Protein AF-A0A377WQY3-F1 (afdb_monomer_lite)

InterPro domains:
  IPR007260 Putative N-acetylmannosamine-6-phosphate epimerase [PF04131] (5-53)
  IPR007260 Putative N-acetylmannosamine-6-phosphate epimerase [PTHR36204] (5-55)
  IPR011060 Ribulose-phosphate binding barrel [SSF51366] (6-52)
  IPR013785 Aldolase-type TIM barrel [G3DSA:3.20.20.70] (2-57)

pLDDT: mean 90.14, std 15.89, range [44.66, 98.75]

Structure (mmCIF, N/CA/C/O backbone):
data_AF-A0A377WQY3-F1
#
_entry.id   AF-A0A377WQY3-F1
#
loop_
_atom_site.group_PDB
_atom_site.id
_atom_site.type_symbol
_atom_site.label_atom_id
_atom_site.label_alt_id
_atom_site.label_comp_id
_atom_site.label_asym_id
_atom_site.label_entity_id
_atom_site.label_seq_id
_atom_site.pdbx_PDB_ins_code
_atom_site.Cartn_x
_atom_site.Cartn_y
_atom_site.Cartn_z
_atom_site.occupancy
_atom_site.B_iso_or_equiv
_atom_site.auth_seq_id
_atom_site.auth_comp_id
_atom_site.auth_asym_id
_atom_site.auth_atom_id
_atom_site.pdbx_PDB_model_num
ATOM 1 N N . MET A 1 1 ? 8.483 -6.187 -31.559 1.00 44.66 1 MET A N 1
ATOM 2 C CA . MET A 1 1 ? 8.617 -4.788 -32.015 1.00 44.66 1 MET A CA 1
ATOM 3 C C . MET A 1 1 ? 8.646 -3.893 -30.784 1.00 44.66 1 MET A C 1
ATOM 5 O O . MET A 1 1 ? 7.691 -3.990 -30.023 1.00 44.66 1 MET A O 1
ATOM 9 N N . PRO A 1 2 ? 9.695 -3.100 -30.500 1.00 49.66 2 PRO A N 1
ATOM 10 C CA . PRO A 1 2 ? 9.597 -2.077 -29.470 1.00 49.66 2 PRO A CA 1
ATOM 11 C C . PRO A 1 2 ? 8.975 -0.820 -30.093 1.00 49.66 2 PRO A C 1
ATOM 13 O O . PRO A 1 2 ? 9.571 -0.194 -30.969 1.00 49.66 2 PRO A O 1
ATOM 16 N N . GLU A 1 3 ? 7.763 -0.481 -29.664 1.00 57.28 3 GLU A N 1
ATOM 17 C CA . GLU A 1 3 ? 7.106 0.795 -29.962 1.00 57.28 3 GLU A CA 1
ATOM 18 C C . GLU A 1 3 ? 7.963 1.945 -29.397 1.00 57.28 3 GLU A C 1
ATOM 20 O O . GLU A 1 3 ? 8.271 1.990 -28.203 1.00 57.28 3 GLU A O 1
ATOM 25 N N . ARG A 1 4 ? 8.400 2.864 -30.264 1.00 61.41 4 ARG A N 1
ATOM 26 C CA . ARG A 1 4 ? 9.168 4.061 -29.894 1.00 61.41 4 ARG A CA 1
ATOM 27 C C . ARG A 1 4 ? 8.190 5.193 -29.570 1.00 61.41 4 ARG A C 1
ATOM 29 O O . ARG A 1 4 ? 7.691 5.828 -30.491 1.00 61.41 4 ARG A O 1
ATOM 36 N N . GLY A 1 5 ? 7.940 5.466 -28.286 1.00 62.75 5 GLY A N 1
ATOM 37 C CA . GLY A 1 5 ? 7.166 6.657 -27.899 1.00 62.75 5 GLY A CA 1
ATOM 38 C C . GLY A 1 5 ? 6.759 6.820 -26.430 1.00 62.75 5 GLY A C 1
ATOM 39 O O . GLY A 1 5 ? 6.296 7.898 -26.073 1.00 62.75 5 GLY A O 1
ATOM 40 N N . GLY A 1 6 ? 6.926 5.808 -25.568 1.00 77.44 6 GLY A N 1
ATOM 41 C CA . GLY A 1 6 ? 6.487 5.862 -24.163 1.00 77.44 6 GLY A CA 1
ATOM 42 C C . GLY A 1 6 ? 7.617 5.725 -23.138 1.00 77.44 6 GLY A C 1
ATOM 43 O O . GLY A 1 6 ? 8.575 4.979 -23.345 1.00 77.44 6 GLY A O 1
ATOM 44 N N . CYS A 1 7 ? 7.491 6.418 -22.003 1.00 90.69 7 CYS A N 1
ATOM 45 C CA . CYS A 1 7 ? 8.349 6.208 -20.834 1.00 90.69 7 CYS A CA 1
ATOM 46 C C . CYS A 1 7 ? 7.933 4.933 -20.081 1.00 90.69 7 CYS A C 1
ATOM 48 O O . CYS A 1 7 ? 6.744 4.655 -19.938 1.00 90.69 7 CYS A O 1
ATOM 50 N N . ARG A 1 8 ? 8.896 4.184 -19.522 1.00 94.31 8 ARG A N 1
ATOM 51 C CA . ARG A 1 8 ? 8.597 3.139 -18.524 1.00 94.31 8 ARG A CA 1
ATOM 52 C C . ARG A 1 8 ? 8.262 3.813 -17.199 1.00 94.31 8 ARG A C 1
ATOM 54 O O . ARG A 1 8 ? 9.161 4.250 -16.487 1.00 94.31 8 ARG A O 1
ATOM 61 N N . VAL A 1 9 ? 6.973 3.931 -16.906 1.00 96.81 9 VAL A N 1
ATOM 62 C CA . VAL A 1 9 ? 6.485 4.634 -15.715 1.00 96.81 9 VAL A CA 1
ATOM 63 C C . VAL A 1 9 ? 6.453 3.688 -14.518 1.00 96.81 9 VAL A C 1
ATOM 65 O O . VAL A 1 9 ? 5.859 2.617 -14.595 1.00 96.81 9 VAL A O 1
ATOM 68 N N . ILE A 1 10 ? 7.051 4.101 -13.400 1.00 98.19 10 ILE A N 1
ATOM 69 C CA . ILE A 1 10 ? 6.807 3.496 -12.086 1.00 98.19 10 ILE A CA 1
ATOM 70 C C . ILE A 1 10 ? 5.803 4.389 -11.364 1.00 98.19 10 ILE A C 1
ATOM 72 O O . ILE A 1 10 ? 6.062 5.575 -11.165 1.00 98.19 10 ILE A O 1
ATOM 76 N N . ALA A 1 11 ? 4.650 3.838 -11.000 1.00 98.38 11 ALA A N 1
ATOM 77 C CA . ALA A 1 11 ? 3.650 4.564 -10.237 1.00 98.38 11 ALA A CA 1
ATOM 78 C C . ALA A 1 11 ? 3.998 4.517 -8.742 1.00 98.38 11 ALA A C 1
ATOM 80 O O . ALA A 1 11 ? 4.162 3.441 -8.171 1.00 98.38 11 ALA A O 1
ATOM 81 N N . GLU A 1 12 ? 4.102 5.673 -8.091 1.00 98.69 12 GLU A N 1
ATOM 82 C CA . GLU A 1 12 ? 4.476 5.770 -6.679 1.00 98.69 12 GLU A CA 1
ATOM 83 C C . GLU A 1 12 ? 3.601 6.788 -5.942 1.00 98.69 12 GLU A C 1
ATOM 85 O O . GLU A 1 12 ? 3.283 7.861 -6.455 1.00 98.69 12 GLU A O 1
ATOM 90 N N . GLY A 1 13 ? 3.251 6.453 -4.698 1.00 97.69 13 GLY A N 1
ATOM 91 C CA . GLY A 1 13 ? 2.604 7.367 -3.763 1.00 97.69 13 GLY A CA 1
ATOM 92 C C . GLY A 1 13 ? 1.102 7.132 -3.609 1.00 97.69 13 GLY A C 1
ATOM 93 O O . GLY A 1 13 ? 0.336 7.162 -4.564 1.00 97.69 13 GLY A O 1
ATOM 94 N N . ARG A 1 14 ? 0.668 6.956 -2.353 1.00 97.25 14 ARG A N 1
ATOM 95 C CA . ARG A 1 14 ? -0.746 6.831 -1.932 1.00 97.25 14 ARG A CA 1
ATOM 96 C C . ARG A 1 14 ? -1.529 5.642 -2.520 1.00 97.25 14 ARG A C 1
ATOM 98 O O . ARG A 1 14 ? -2.750 5.603 -2.390 1.00 97.25 14 ARG A O 1
ATOM 105 N N . TYR A 1 15 ? -0.852 4.640 -3.076 1.00 98.25 15 TYR A N 1
ATOM 106 C CA . TYR A 1 15 ? -1.430 3.322 -3.367 1.00 98.25 15 TYR A CA 1
ATOM 107 C C . TYR A 1 15 ? -1.619 2.531 -2.067 1.00 98.25 15 TYR A C 1
ATOM 109 O O . TYR A 1 15 ? -0.842 1.639 -1.742 1.00 98.25 15 TYR A O 1
ATOM 117 N N . ASN A 1 16 ? -2.623 2.914 -1.279 1.00 98.31 16 ASN A N 1
ATOM 118 C CA . ASN A 1 16 ? -2.838 2.394 0.071 1.00 98.31 16 ASN A CA 1
ATOM 119 C C . ASN A 1 16 ? -3.613 1.066 0.110 1.00 98.31 16 ASN A C 1
ATOM 121 O O . ASN A 1 16 ? -3.791 0.492 1.180 1.00 98.31 16 ASN A O 1
ATOM 125 N N . THR A 1 17 ? -4.080 0.576 -1.040 1.00 98.31 17 THR A N 1
ATOM 126 C CA . THR A 1 17 ? -4.796 -0.699 -1.171 1.00 98.31 17 THR A CA 1
ATOM 127 C C . THR A 1 17 ? -4.305 -1.485 -2.392 1.00 98.31 17 THR A C 1
ATOM 129 O O . THR A 1 17 ? -3.897 -0.876 -3.390 1.00 98.31 17 THR A O 1
ATOM 132 N N . PRO A 1 18 ? -4.408 -2.828 -2.384 1.00 98.44 18 PRO A N 1
ATOM 133 C CA . PRO A 1 18 ? -4.071 -3.645 -3.551 1.00 98.44 18 PRO A CA 1
ATOM 134 C C . PRO A 1 18 ? -4.876 -3.277 -4.806 1.00 98.44 18 PRO A C 1
ATOM 136 O O . PRO A 1 18 ? -4.334 -3.277 -5.908 1.00 98.44 18 PRO A O 1
ATOM 139 N N . ALA A 1 19 ? -6.153 -2.905 -4.651 1.00 98.69 19 ALA A N 1
ATOM 140 C CA . ALA A 1 19 ? -7.014 -2.510 -5.766 1.00 98.69 19 ALA A CA 1
ATOM 141 C C . ALA A 1 19 ? -6.508 -1.245 -6.482 1.00 98.69 19 ALA A C 1
ATOM 143 O O . ALA A 1 19 ? -6.524 -1.194 -7.711 1.00 98.69 19 AL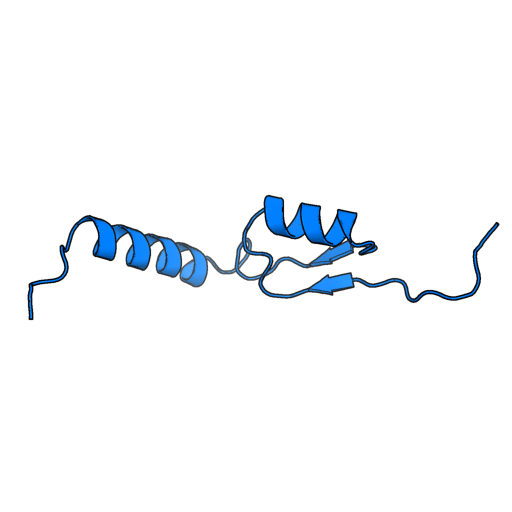A A O 1
ATOM 144 N N . GLN A 1 20 ? -5.998 -0.258 -5.733 1.00 98.62 20 GLN A N 1
ATOM 145 C CA . GLN A 1 20 ? -5.385 0.944 -6.307 1.00 98.62 20 GLN A CA 1
ATOM 146 C C . GLN A 1 20 ? -4.084 0.619 -7.056 1.00 98.62 20 GLN A C 1
ATOM 148 O O . GLN A 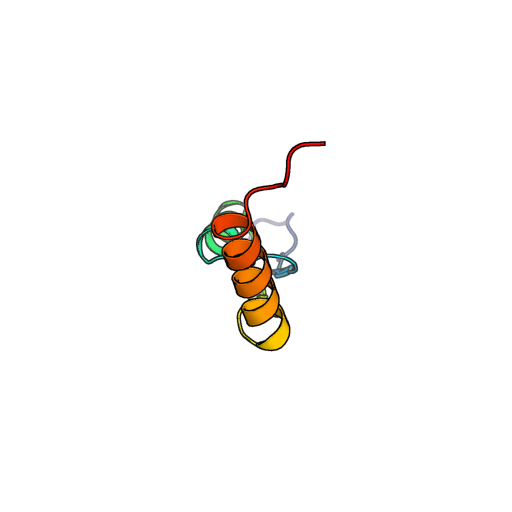1 20 ? -3.850 1.164 -8.131 1.00 98.62 20 GLN A O 1
ATOM 153 N N . ALA A 1 21 ? -3.243 -0.274 -6.520 1.00 98.56 21 ALA A N 1
ATOM 154 C CA . ALA A 1 21 ? -2.029 -0.709 -7.214 1.00 98.56 21 ALA A CA 1
ATOM 155 C C . ALA A 1 21 ? -2.363 -1.470 -8.511 1.00 98.56 21 ALA A C 1
ATOM 157 O O . ALA A 1 21 ? -1.760 -1.223 -9.553 1.00 98.56 21 ALA A O 1
ATOM 158 N N . ALA A 1 22 ? -3.379 -2.338 -8.481 1.00 98.69 22 ALA A N 1
ATOM 159 C CA . ALA A 1 22 ? -3.868 -3.028 -9.672 1.00 98.69 22 ALA A CA 1
ATOM 160 C C . ALA A 1 22 ? -4.422 -2.052 -10.724 1.00 98.69 22 ALA A C 1
ATOM 162 O O . ALA A 1 22 ? -4.246 -2.276 -11.919 1.00 98.69 22 ALA A O 1
ATOM 163 N N . GLU A 1 23 ? -5.057 -0.960 -10.293 1.00 98.62 23 GLU A N 1
ATOM 164 C CA . GLU A 1 23 ? -5.513 0.092 -11.203 1.00 98.62 23 GLU A CA 1
ATOM 165 C C . GLU A 1 23 ? -4.345 0.812 -11.878 1.00 98.62 23 GLU A C 1
ATOM 167 O O . GLU A 1 23 ? -4.363 0.982 -13.091 1.00 98.62 23 GLU A O 1
ATOM 172 N N . ALA A 1 24 ? -3.278 1.141 -11.145 1.00 98.31 24 ALA A N 1
ATOM 173 C CA . ALA A 1 24 ? -2.084 1.727 -11.755 1.00 98.31 24 ALA A CA 1
ATOM 174 C C . ALA A 1 24 ? -1.467 0.821 -12.831 1.00 98.31 24 ALA A C 1
ATOM 176 O O . ALA A 1 24 ? -1.074 1.310 -13.891 1.00 98.31 24 ALA A O 1
ATOM 177 N N . MET A 1 25 ? -1.438 -0.495 -12.595 1.00 98.25 25 MET A N 1
ATOM 178 C CA . MET A 1 25 ? -1.001 -1.463 -13.606 1.00 98.25 25 MET A CA 1
ATOM 179 C C . MET A 1 25 ? -1.909 -1.438 -14.845 1.00 98.25 25 MET A C 1
ATOM 181 O O . MET A 1 25 ? -1.406 -1.407 -15.966 1.00 98.25 25 MET A O 1
ATOM 185 N N . ARG A 1 26 ? -3.240 -1.394 -14.667 1.00 98.00 26 ARG A N 1
ATOM 186 C CA . ARG A 1 26 ? -4.203 -1.280 -15.783 1.00 98.00 26 ARG A CA 1
ATOM 187 C C . ARG A 1 26 ? -4.052 0.026 -16.567 1.00 98.00 26 ARG A C 1
ATOM 189 O O . ARG A 1 26 ? -4.212 0.012 -17.782 1.00 98.00 26 ARG A O 1
ATOM 196 N N . CYS A 1 27 ? -3.674 1.116 -15.903 1.00 96.88 27 CYS A N 1
ATOM 197 C CA . CYS A 1 27 ? -3.375 2.408 -16.527 1.00 96.88 27 CYS A CA 1
ATOM 198 C C . CYS A 1 27 ? -2.023 2.454 -17.267 1.00 96.88 27 CYS A C 1
ATOM 200 O O . CYS A 1 27 ? -1.660 3.502 -17.799 1.00 96.88 27 CYS A O 1
ATOM 202 N N . GLY A 1 28 ? -1.268 1.350 -17.305 1.00 96.12 28 GLY A N 1
ATOM 203 C CA . GLY A 1 28 ? -0.022 1.242 -18.066 1.00 96.12 28 GLY A CA 1
ATOM 204 C C . GLY A 1 28 ? 1.254 1.488 -17.260 1.00 96.12 28 GLY A C 1
ATOM 205 O O . GLY A 1 28 ? 2.316 1.680 -17.855 1.00 96.12 28 GLY A O 1
ATOM 206 N N . ALA A 1 29 ? 1.191 1.477 -15.923 1.00 97.50 29 ALA A N 1
ATOM 207 C CA . ALA A 1 29 ? 2.404 1.471 -15.114 1.00 97.50 29 ALA A CA 1
ATOM 208 C C . ALA A 1 29 ? 3.224 0.198 -15.386 1.00 97.50 29 ALA A C 1
ATOM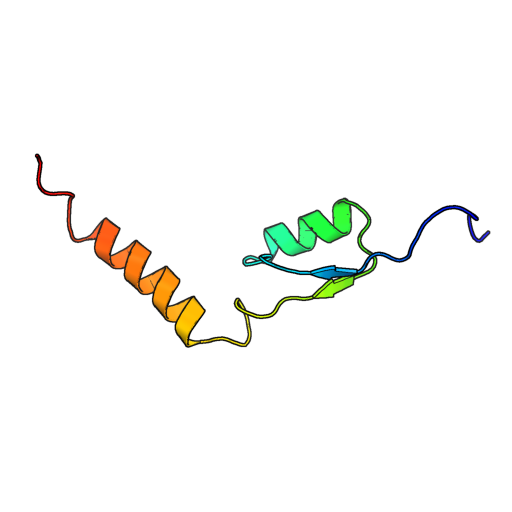 210 O O . ALA A 1 29 ? 2.696 -0.910 -15.455 1.00 97.50 29 ALA A O 1
ATOM 211 N N . TRP A 1 30 ? 4.540 0.361 -15.506 1.00 97.25 30 TRP A N 1
ATOM 212 C CA . TRP A 1 30 ? 5.480 -0.752 -15.616 1.00 97.25 30 TRP A CA 1
ATOM 213 C C . TRP A 1 30 ? 5.655 -1.470 -14.272 1.00 97.25 30 TRP A C 1
ATOM 215 O O . TRP A 1 30 ? 5.784 -2.691 -14.231 1.00 97.25 30 TRP A O 1
ATOM 225 N N . ALA A 1 31 ? 5.632 -0.709 -13.176 1.00 98.25 31 ALA A N 1
ATOM 226 C CA . ALA A 1 31 ? 5.641 -1.211 -11.807 1.00 98.25 31 ALA A CA 1
ATOM 227 C C . ALA A 1 31 ? 4.938 -0.218 -10.868 1.00 98.25 31 ALA A C 1
ATOM 229 O O . ALA A 1 31 ? 4.717 0.941 -11.231 1.00 98.25 31 ALA A O 1
ATOM 230 N N . VAL A 1 32 ? 4.625 -0.659 -9.647 1.00 98.75 32 VAL A N 1
ATOM 231 C CA . VAL A 1 32 ? 4.026 0.179 -8.598 1.00 98.75 32 VAL A CA 1
ATOM 232 C C . VAL A 1 32 ? 4.850 0.072 -7.319 1.00 98.75 32 VAL A C 1
ATOM 234 O O . VAL A 1 32 ? 5.058 -1.026 -6.808 1.00 98.75 32 VAL A O 1
ATOM 237 N N . THR A 1 33 ? 5.279 1.210 -6.779 1.00 98.75 33 THR A N 1
ATOM 238 C CA . THR A 1 33 ? 5.978 1.296 -5.491 1.00 98.75 33 THR A CA 1
ATOM 239 C C . THR A 1 33 ? 4.982 1.631 -4.383 1.00 98.75 33 THR A C 1
ATOM 241 O O . THR A 1 33 ? 4.298 2.658 -4.426 1.00 98.75 33 THR A O 1
ATOM 244 N N . VAL A 1 34 ? 4.919 0.781 -3.354 1.00 98.75 34 VAL A N 1
ATOM 245 C CA . VAL A 1 34 ? 4.044 0.961 -2.186 1.00 98.75 34 VAL A CA 1
ATOM 246 C C . VAL A 1 34 ? 4.888 1.042 -0.916 1.00 98.75 34 VAL A C 1
ATOM 248 O O . VAL A 1 34 ? 5.611 0.109 -0.584 1.00 98.75 34 VAL A O 1
ATOM 251 N N . GLY A 1 35 ? 4.784 2.169 -0.205 1.00 98.50 35 GLY A N 1
ATOM 252 C CA . GLY A 1 35 ? 5.490 2.420 1.057 1.00 98.50 35 GLY A CA 1
ATOM 253 C C . GLY A 1 35 ? 4.562 2.341 2.267 1.00 98.50 35 GLY A C 1
ATOM 254 O O . GLY A 1 35 ? 4.416 1.288 2.877 1.00 98.50 35 GLY A O 1
ATOM 255 N N . SER A 1 36 ? 3.909 3.461 2.607 1.00 98.25 36 SER A N 1
ATOM 256 C CA . SER A 1 36 ? 3.165 3.639 3.868 1.00 98.25 36 SER A CA 1
ATOM 257 C C . SER A 1 36 ? 2.183 2.519 4.224 1.00 98.25 36 SER A C 1
ATOM 259 O O . SER A 1 36 ? 2.059 2.190 5.395 1.00 98.25 36 SER A O 1
ATOM 261 N N . ALA A 1 37 ? 1.509 1.921 3.241 1.00 98.12 37 ALA A N 1
ATOM 262 C CA . ALA A 1 37 ? 0.555 0.837 3.477 1.00 98.12 37 ALA A CA 1
ATOM 263 C C . ALA A 1 37 ? 1.194 -0.547 3.711 1.00 98.12 37 ALA A C 1
ATOM 265 O O . ALA A 1 37 ? 0.467 -1.511 3.930 1.00 98.12 37 ALA A O 1
ATOM 266 N N . ILE A 1 38 ? 2.528 -0.653 3.675 1.00 98.38 38 ILE A N 1
ATOM 267 C CA . ILE A 1 38 ? 3.286 -1.888 3.936 1.00 98.38 38 ILE A CA 1
ATOM 268 C C . ILE A 1 38 ? 4.302 -1.674 5.064 1.00 98.38 38 ILE A C 1
ATOM 270 O O . ILE A 1 38 ? 4.326 -2.441 6.019 1.00 98.38 38 ILE A O 1
ATOM 274 N N . THR A 1 39 ? 5.141 -0.638 4.976 1.00 98.44 39 THR A N 1
ATOM 275 C CA . THR A 1 39 ? 6.340 -0.496 5.827 1.00 98.44 39 THR A CA 1
ATOM 276 C C . THR A 1 39 ? 6.244 0.587 6.901 1.00 98.44 39 THR A C 1
ATOM 278 O O . THR A 1 39 ? 7.212 0.808 7.623 1.00 98.44 39 THR A O 1
ATOM 281 N N . ARG A 1 40 ? 5.100 1.273 7.038 1.00 98.06 40 ARG A N 1
ATOM 282 C CA . ARG A 1 40 ? 4.887 2.307 8.068 1.00 98.06 40 ARG A CA 1
ATOM 283 C C . ARG A 1 40 ? 3.727 1.926 8.974 1.00 98.06 40 ARG A C 1
ATOM 285 O O . ARG A 1 40 ? 2.587 2.340 8.758 1.00 98.06 40 ARG A O 1
ATOM 292 N N . LEU A 1 41 ? 4.027 1.116 9.984 1.00 98.25 41 LEU A N 1
ATOM 293 C CA . LEU A 1 41 ? 3.028 0.572 10.901 1.00 98.25 41 LEU A CA 1
ATOM 294 C C . LEU A 1 41 ? 2.221 1.678 11.595 1.00 98.25 41 LEU A C 1
ATOM 296 O O . LEU A 1 41 ? 1.006 1.563 11.710 1.00 98.25 41 LEU A O 1
ATOM 300 N N . GLU A 1 42 ? 2.855 2.788 11.968 1.00 98.50 42 GLU A N 1
ATOM 301 C CA . GLU A 1 42 ? 2.210 3.919 12.643 1.00 98.50 42 GLU A CA 1
ATOM 302 C C . GLU A 1 42 ? 1.128 4.561 11.767 1.00 98.50 42 GLU A C 1
ATOM 304 O O . GLU A 1 42 ? 0.087 4.989 12.264 1.00 98.50 42 GLU A O 1
ATOM 309 N N . HIS A 1 43 ? 1.347 4.596 10.449 1.00 98.12 43 HIS A N 1
ATOM 310 C CA . HIS A 1 43 ? 0.366 5.104 9.493 1.00 98.12 43 HIS A CA 1
ATOM 311 C C . HIS A 1 43 ? -0.831 4.166 9.377 1.00 98.12 43 HIS A C 1
ATOM 313 O O . HIS A 1 43 ? -1.971 4.623 9.441 1.00 98.12 43 HIS A O 1
ATOM 319 N N . ILE A 1 44 ? -0.568 2.863 9.261 1.00 98.3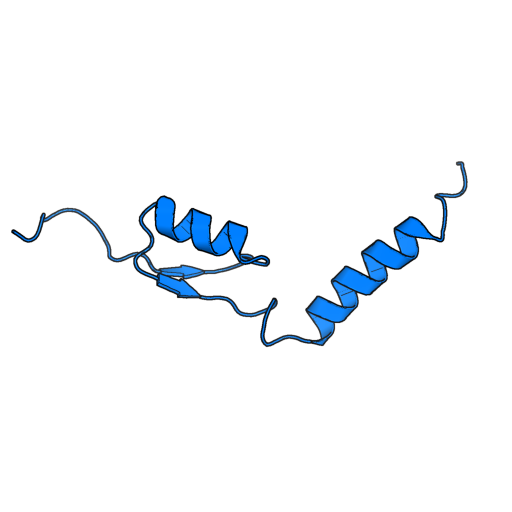1 44 ILE A N 1
ATOM 320 C CA . ILE A 1 44 ? -1.614 1.843 9.182 1.00 98.31 44 ILE A CA 1
ATOM 321 C C . ILE A 1 44 ? -2.456 1.879 10.463 1.00 98.31 44 ILE A C 1
ATOM 323 O O . ILE A 1 44 ? -3.671 2.059 10.392 1.00 98.31 44 ILE A O 1
ATOM 327 N N . CYS A 1 45 ? -1.823 1.818 11.638 1.00 98.50 45 CYS A N 1
ATOM 328 C CA . CYS A 1 45 ? -2.502 1.940 12.928 1.00 98.50 45 CYS A CA 1
ATOM 329 C C . CYS A 1 45 ? -3.297 3.248 13.046 1.00 98.50 45 CYS A C 1
ATOM 331 O O . CYS A 1 45 ? -4.421 3.231 13.544 1.00 98.50 45 CYS A O 1
ATOM 333 N N . GLY A 1 46 ? -2.753 4.367 12.559 1.00 98.50 46 GLY A 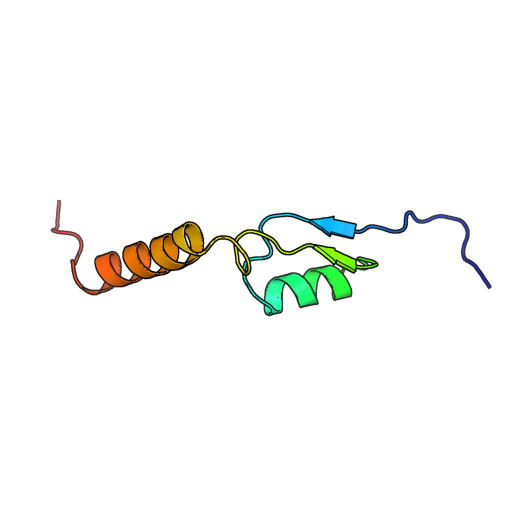N 1
ATOM 334 C CA . GLY A 1 46 ? -3.440 5.656 12.532 1.00 98.50 46 GLY A CA 1
ATOM 335 C C . GLY A 1 46 ? -4.737 5.628 11.720 1.00 98.50 46 GLY A C 1
ATOM 336 O O . GLY A 1 46 ? -5.769 6.086 12.210 1.00 98.50 46 GLY A O 1
ATOM 337 N N . TRP A 1 47 ? -4.721 5.048 10.516 1.00 98.25 47 TRP A N 1
ATOM 338 C CA . TRP A 1 47 ? -5.916 4.932 9.670 1.00 98.25 47 TRP A CA 1
ATOM 339 C C . TRP A 1 47 ? -7.010 4.087 10.326 1.00 98.25 47 TRP A C 1
ATOM 341 O O . TRP A 1 47 ? -8.166 4.511 10.363 1.00 98.25 47 TRP A O 1
ATOM 351 N N . TYR A 1 48 ? -6.641 2.937 10.899 1.00 98.31 48 TYR A N 1
ATOM 352 C CA . TYR A 1 48 ? -7.582 2.092 11.638 1.00 98.31 48 TYR A CA 1
ATOM 353 C C . TYR A 1 48 ? -8.145 2.814 12.864 1.00 98.31 48 TYR A C 1
ATOM 355 O O . TYR A 1 48 ? -9.356 2.837 13.055 1.00 98.31 48 TYR A O 1
ATOM 363 N N . ASN A 1 49 ? -7.293 3.448 13.671 1.00 97.94 49 ASN A N 1
ATOM 364 C CA . ASN A 1 49 ? -7.721 4.167 14.869 1.00 97.94 49 ASN A CA 1
ATOM 365 C C . ASN A 1 49 ? -8.729 5.276 14.540 1.00 97.94 49 ASN A C 1
ATOM 367 O O . ASN A 1 49 ? -9.761 5.383 15.196 1.00 97.94 49 ASN A O 1
ATOM 371 N N . THR A 1 50 ? -8.461 6.076 13.505 1.00 97.62 50 THR A N 1
ATOM 372 C CA . THR A 1 50 ? -9.380 7.131 13.059 1.00 97.62 50 THR A CA 1
ATOM 373 C C . THR A 1 50 ? -10.731 6.558 12.635 1.00 97.62 50 THR A C 1
ATOM 375 O O . THR A 1 50 ? -11.763 7.042 13.096 1.00 97.62 50 THR A O 1
ATOM 378 N N . ALA A 1 51 ? -10.740 5.508 11.806 1.00 96.94 51 ALA A N 1
ATOM 379 C CA . ALA A 1 51 ? -11.977 4.885 11.337 1.00 96.94 51 ALA A CA 1
ATOM 380 C C . ALA A 1 51 ? -12.793 4.268 12.486 1.00 96.94 51 ALA A C 1
ATOM 382 O O . ALA A 1 51 ? -14.003 4.465 12.565 1.00 96.94 51 ALA A O 1
ATOM 383 N N . LEU A 1 52 ? -12.128 3.568 13.409 1.00 96.75 52 LEU A N 1
ATOM 384 C CA . LEU A 1 52 ? -12.780 2.942 14.558 1.00 96.75 52 LEU A CA 1
ATOM 385 C C . LEU A 1 52 ? -13.345 3.981 15.528 1.00 96.75 52 LEU A C 1
ATOM 387 O O . LEU A 1 52 ? -14.481 3.836 15.967 1.00 96.75 52 LEU A O 1
ATOM 391 N N . LYS A 1 53 ? -12.603 5.059 15.817 1.00 96.19 53 LYS A N 1
ATOM 392 C CA . LYS A 1 53 ? -13.101 6.170 16.642 1.00 96.19 53 LYS A CA 1
ATOM 393 C C . LYS A 1 53 ? -14.345 6.810 16.041 1.00 96.19 53 LYS A C 1
ATOM 395 O O . LYS A 1 53 ? -15.296 7.044 16.774 1.00 96.19 53 LYS A O 1
ATOM 400 N N . ALA A 1 54 ? -14.359 7.049 14.731 1.00 94.19 54 ALA A N 1
ATOM 401 C CA . ALA A 1 54 ? -15.528 7.601 14.050 1.00 94.19 54 ALA A CA 1
ATOM 402 C C . ALA A 1 54 ? -16.746 6.657 14.094 1.00 94.19 54 ALA A C 1
ATOM 404 O O . ALA A 1 54 ? -17.878 7.123 14.136 1.00 94.19 54 ALA A O 1
ATOM 405 N N . ALA A 1 55 ? -16.527 5.339 14.103 1.00 94.88 55 ALA A N 1
ATOM 406 C CA . ALA A 1 55 ? -17.607 4.356 14.155 1.00 94.88 55 ALA A CA 1
ATOM 407 C C . ALA A 1 55 ? -18.254 4.218 15.546 1.00 94.88 55 ALA A C 1
ATOM 409 O O . ALA A 1 55 ? -19.423 3.853 15.632 1.00 94.88 55 ALA A O 1
ATOM 410 N N . VAL A 1 56 ? -17.506 4.477 16.627 1.00 93.81 56 VAL A N 1
ATOM 411 C CA . VAL A 1 56 ? -17.982 4.284 18.016 1.00 93.81 56 VAL A CA 1
ATOM 412 C C . VAL A 1 56 ? -18.258 5.583 18.766 1.00 93.81 56 VAL A C 1
ATOM 414 O O . VAL A 1 56 ? -19.002 5.566 19.742 1.00 93.81 56 VAL A O 1
ATOM 417 N N . CYS A 1 57 ? -17.665 6.697 18.337 1.00 74.62 57 CYS A N 1
ATOM 418 C CA . CYS A 1 57 ? -17.991 8.027 18.828 1.00 74.62 57 CYS A CA 1
ATOM 419 C C . CYS A 1 57 ? -18.920 8.666 17.788 1.00 74.62 57 CYS A C 1
ATOM 421 O O . CYS A 1 57 ? -18.416 9.234 16.813 1.00 74.62 57 CYS A O 1
ATOM 423 N N . PRO A 1 58 ? -20.255 8.546 17.930 1.00 63.00 58 PRO A N 1
ATOM 424 C CA . PRO A 1 58 ? -21.159 9.318 17.093 1.00 63.00 58 PRO A CA 1
ATOM 425 C C . PRO A 1 58 ? -20.771 10.790 17.225 1.00 63.00 58 PRO A C 1
ATOM 427 O O . PRO A 1 58 ? -20.440 11.255 18.319 1.00 63.00 58 PRO A O 1
ATOM 430 N N . ALA A 1 59 ? -20.741 11.505 16.099 1.00 62.66 59 ALA A N 1
ATOM 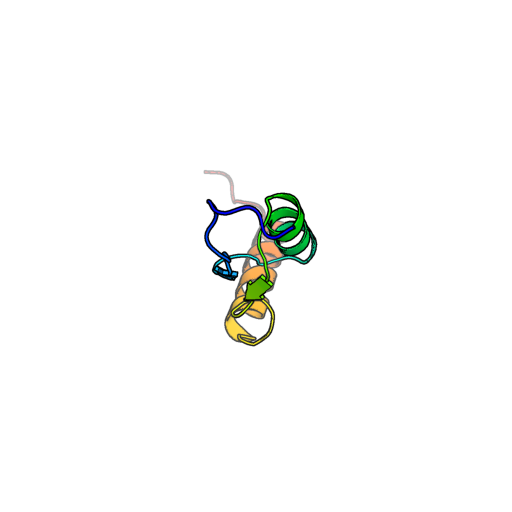431 C CA . ALA A 1 59 ? -20.585 12.947 16.123 1.00 62.66 59 ALA A CA 1
ATOM 432 C C . ALA A 1 59 ? -21.688 13.488 17.033 1.00 62.66 59 ALA A C 1
ATOM 434 O O . ALA A 1 59 ? -22.865 13.385 16.697 1.00 62.66 59 ALA A O 1
ATOM 435 N N . ASN A 1 60 ? -21.302 13.975 18.213 1.00 56.53 60 ASN A N 1
ATOM 436 C CA . ASN A 1 60 ? -22.206 14.734 19.050 1.00 56.53 60 ASN A CA 1
ATOM 437 C C . ASN A 1 60 ? -22.740 15.857 18.165 1.00 56.53 60 ASN A C 1
ATOM 439 O O . ASN A 1 60 ? -21.958 16.646 17.628 1.00 56.53 60 ASN A O 1
ATOM 443 N N . GLU A 1 61 ? -24.054 15.844 17.988 1.00 50.53 61 GLU A N 1
ATOM 444 C CA . GLU A 1 61 ? -24.835 16.901 17.377 1.00 50.53 61 GLU A CA 1
ATOM 445 C C . GLU A 1 61 ? -24.325 18.260 17.888 1.00 50.53 61 GLU A C 1
ATOM 447 O O . GLU A 1 61 ? -24.272 18.507 19.098 1.00 50.53 61 GLU A O 1
ATOM 452 N N . GLN A 1 62 ? -23.895 19.108 16.954 1.00 47.81 62 GLN A N 1
ATOM 453 C CA . GLN A 1 62 ? -23.879 20.561 17.098 1.00 47.81 62 GLN A CA 1
ATOM 454 C C . GLN A 1 62 ? -24.801 21.122 16.027 1.00 47.81 62 GLN A C 1
ATOM 456 O O . GLN A 1 62 ? -24.666 20.672 14.865 1.00 47.81 62 GLN A O 1
#

Organism: Klebsiella pneumoniae (NCBI:txid573)

Secondary structure (DSSP, 8-state):
---SS---PEEES---SHHHHHHHHHTT-SEEE--HHHH-HHHHHHHHHHHHHHHHS-----

Radius of gyration: 17.85 Å; chains: 1; bounding box: 34×25×51 Å

Foldseek 3Di:
DDDPDDDQAEAEDDCLDPVSQVVVVVVPHNYYDDDCNPPPVVSVVVVVVVVVCCVPPPPDDD

Sequence (62 aa):
MPERGGCRVIAEGRYNTPAQAAEAMRCGAWAVTVGSAITRLEHICGWYNTALKAAVCPANEQ